Protein AF-A0A3D4VZG0-F1 (afdb_monomer)

Solvent-accessible surface area (backbone atoms only — not comparable to full-atom values): 3081 Å² total; per-residue (Å²): 132,89,79,47,93,82,36,48,58,74,69,68,73,53,54,68,65,60,56,50,36,71,76,35,60,66,57,49,54,49,53,54,49,52,55,50,49,48,54,61,47,42,76,76,63,60,82,80,125

Secondary structure (DSSP, 8-state):
----TT-TTTTT---HHHHHHHH-HHHHHHHHHHHHHHHHHHHHH----

pLDDT: mean 79.57, std 12.88, range [49.31, 95.19]

Mean predicted aligned error: 9.18 Å

Sequence (49 aa):
WHMGGFDDAAKGG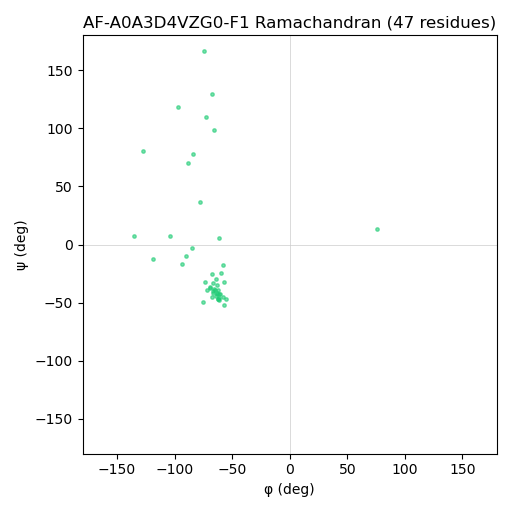CFAISEAYDKYPLAVKLHIADLKATYLMEHRTSAVR

Structure (mmCIF, N/CA/C/O backbone):
data_AF-A0A3D4VZG0-F1
#
_entry.id   AF-A0A3D4VZG0-F1
#
loop_
_atom_site.group_PDB
_atom_site.id
_atom_site.type_symbol
_atom_site.label_atom_id
_atom_site.label_alt_id
_atom_site.label_comp_id
_atom_site.label_asym_id
_atom_site.label_entity_id
_atom_site.label_seq_id
_atom_site.pdbx_PDB_ins_code
_atom_site.Cartn_x
_atom_site.Cartn_y
_atom_site.Cartn_z
_atom_site.occupancy
_atom_site.B_iso_or_equiv
_atom_site.auth_seq_id
_atom_site.auth_comp_id
_atom_site.auth_asym_id
_atom_site.auth_atom_id
_atom_site.pdbx_PDB_model_num
ATOM 1 N N . TRP A 1 1 ? 7.964 -4.073 11.926 1.00 51.78 1 TRP A N 1
ATOM 2 C CA . TRP A 1 1 ? 8.630 -4.171 10.616 1.00 51.78 1 TRP A CA 1
ATOM 3 C C . TRP A 1 1 ? 9.652 -3.048 10.544 1.00 51.78 1 TRP A C 1
ATOM 5 O O . TRP A 1 1 ? 9.281 -1.905 10.765 1.00 51.78 1 TRP A O 1
ATOM 15 N N . HIS A 1 2 ? 10.936 -3.372 10.381 1.00 63.84 2 HIS A N 1
ATOM 16 C CA . HIS A 1 2 ? 12.041 -2.404 10.355 1.00 63.84 2 HIS A CA 1
ATOM 17 C C . HIS A 1 2 ? 12.254 -1.910 8.910 1.00 63.84 2 HIS A C 1
ATOM 19 O O . HIS A 1 2 ? 13.234 -2.264 8.268 1.00 63.84 2 HIS A O 1
ATOM 25 N N . MET A 1 3 ? 11.320 -1.120 8.375 1.00 65.50 3 MET A N 1
ATOM 26 C CA . MET A 1 3 ? 11.569 -0.367 7.136 1.00 65.50 3 MET A CA 1
ATOM 27 C C . MET A 1 3 ? 12.284 0.928 7.537 1.00 65.50 3 MET A C 1
ATOM 29 O O . MET A 1 3 ? 11.658 1.962 7.754 1.00 65.50 3 MET A O 1
ATOM 33 N N . GLY A 1 4 ? 13.587 0.825 7.815 1.00 65.19 4 GLY A N 1
ATOM 34 C CA . GLY A 1 4 ? 14.420 1.964 8.211 1.00 65.19 4 GLY A CA 1
ATOM 35 C C . GLY A 1 4 ? 14.742 2.874 7.023 1.00 65.19 4 GLY A C 1
ATOM 36 O O . GLY A 1 4 ? 14.599 2.469 5.877 1.00 65.19 4 GLY A O 1
ATOM 37 N N . GLY A 1 5 ? 15.253 4.082 7.282 1.00 63.56 5 GLY A N 1
ATOM 38 C CA . GLY A 1 5 ? 15.540 5.108 6.261 1.00 63.56 5 GLY A CA 1
ATOM 39 C C . GLY A 1 5 ? 16.573 4.753 5.176 1.00 63.56 5 GLY A C 1
ATOM 40 O O . GLY A 1 5 ? 16.925 5.616 4.378 1.00 63.56 5 GLY A O 1
ATOM 41 N N . PHE A 1 6 ? 17.069 3.512 5.130 1.00 68.50 6 PHE A N 1
ATOM 42 C CA . PHE A 1 6 ? 17.868 2.972 4.026 1.00 68.50 6 PHE A CA 1
ATOM 43 C C . PHE A 1 6 ? 17.034 2.229 2.980 1.00 68.50 6 PHE A C 1
ATOM 45 O O . PHE A 1 6 ? 17.533 2.041 1.876 1.00 68.50 6 PHE A O 1
ATOM 52 N N . ASP A 1 7 ? 15.803 1.847 3.314 1.00 75.75 7 ASP A N 1
ATOM 53 C CA . ASP A 1 7 ? 14.896 1.130 2.430 1.00 75.75 7 ASP A CA 1
ATOM 54 C C 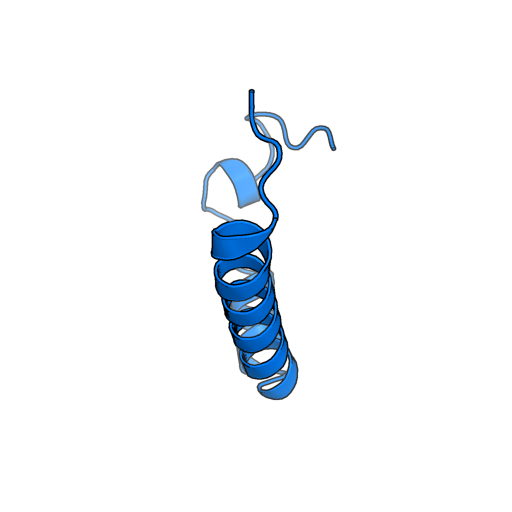. ASP A 1 7 ? 14.447 2.011 1.250 1.00 75.75 7 ASP A C 1
ATOM 56 O O . ASP A 1 7 ? 14.016 3.153 1.430 1.00 75.75 7 ASP A O 1
ATOM 60 N N . ASP A 1 8 ? 14.560 1.486 0.030 1.00 72.75 8 ASP A N 1
ATOM 61 C CA . ASP A 1 8 ? 14.245 2.236 -1.190 1.00 72.75 8 ASP A CA 1
ATOM 62 C C . ASP A 1 8 ? 12.749 2.548 -1.308 1.00 72.75 8 ASP A C 1
ATOM 64 O O . ASP A 1 8 ? 12.379 3.556 -1.914 1.00 72.75 8 ASP A O 1
ATOM 68 N N . ALA A 1 9 ? 11.877 1.746 -0.686 1.00 72.50 9 ALA A N 1
ATOM 69 C CA . ALA A 1 9 ? 10.461 2.080 -0.588 1.00 72.50 9 ALA A CA 1
ATOM 70 C C . ALA A 1 9 ? 10.234 3.236 0.395 1.00 72.50 9 ALA A C 1
ATOM 72 O O . ALA A 1 9 ? 9.481 4.155 0.078 1.00 72.50 9 ALA A O 1
ATOM 73 N N . ALA A 1 10 ? 10.953 3.272 1.521 1.00 75.38 10 ALA A N 1
ATOM 74 C CA . ALA A 1 10 ? 10.921 4.399 2.459 1.00 75.38 10 ALA A CA 1
ATOM 75 C C . ALA A 1 10 ? 11.469 5.710 1.853 1.00 75.38 10 ALA A C 1
ATOM 77 O O . ALA A 1 10 ? 11.017 6.792 2.224 1.00 75.38 10 ALA A O 1
ATOM 78 N N . LYS A 1 11 ? 12.408 5.629 0.899 1.00 81.50 11 LYS A N 1
ATOM 79 C CA . LYS A 1 11 ? 12.934 6.785 0.141 1.00 81.50 11 LYS A CA 1
ATOM 80 C C . LYS A 1 11 ? 12.085 7.180 -1.076 1.00 81.50 11 LYS A C 1
ATOM 82 O O . LYS A 1 11 ? 12.418 8.154 -1.746 1.00 81.50 11 LYS A O 1
ATOM 87 N N . GLY A 1 12 ? 11.020 6.437 -1.379 1.00 74.31 12 GLY A N 1
ATOM 88 C CA . GLY A 1 12 ? 10.150 6.688 -2.534 1.00 74.31 12 GLY A CA 1
ATOM 89 C C . GLY A 1 12 ? 10.733 6.269 -3.890 1.00 74.31 12 GLY A C 1
ATOM 90 O O . GLY A 1 12 ? 10.194 6.658 -4.921 1.00 74.31 12 GLY A O 1
ATOM 91 N N . GLY A 1 13 ? 11.819 5.488 -3.907 1.00 78.56 13 GLY A N 1
ATOM 92 C CA . GLY A 1 13 ? 12.441 4.957 -5.126 1.00 78.56 13 GLY A CA 1
ATOM 93 C C .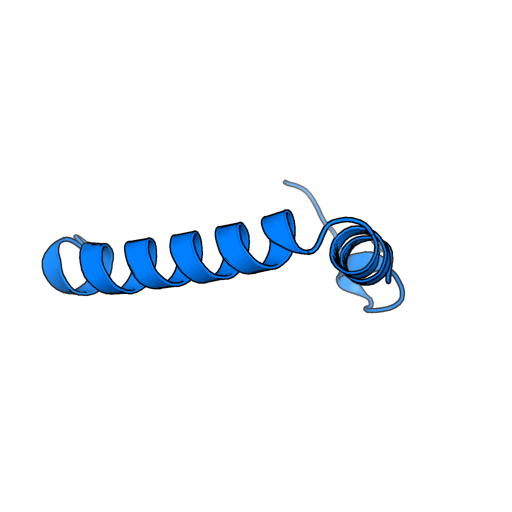 GLY A 1 13 ? 11.896 3.597 -5.577 1.00 78.56 13 GLY A C 1
ATOM 94 O O . GLY A 1 13 ? 12.215 3.147 -6.675 1.00 78.56 13 GLY A O 1
ATOM 95 N N . CYS A 1 14 ? 11.087 2.926 -4.752 1.00 79.00 14 CYS A N 1
ATOM 96 C CA . CYS A 1 14 ? 10.534 1.610 -5.068 1.00 79.00 14 CYS A CA 1
ATOM 97 C C . CYS A 1 14 ? 9.113 1.712 -5.640 1.00 79.00 14 CYS A C 1
ATOM 99 O O . CYS A 1 14 ? 8.182 2.124 -4.949 1.00 79.00 14 CYS A O 1
ATOM 101 N N . PHE A 1 15 ? 8.942 1.259 -6.884 1.00 83.81 15 PHE A N 1
ATOM 102 C CA . PHE A 1 15 ? 7.655 1.225 -7.593 1.00 83.81 15 PHE A CA 1
ATOM 103 C C . PHE A 1 15 ? 7.044 -0.178 -7.679 1.00 83.81 15 PHE A C 1
ATOM 105 O O . PHE A 1 15 ? 6.016 -0.360 -8.324 1.00 83.81 15 PHE A O 1
ATOM 112 N N . ALA A 1 16 ? 7.632 -1.168 -6.999 1.00 85.12 16 ALA A N 1
ATOM 113 C CA . ALA A 1 16 ? 7.214 -2.568 -7.091 1.00 85.12 16 ALA A CA 1
ATOM 114 C C . ALA A 1 16 ? 5.729 -2.785 -6.733 1.00 85.12 16 ALA A C 1
ATOM 116 O O . ALA A 1 16 ? 5.070 -3.647 -7.311 1.00 85.12 16 ALA A O 1
ATOM 117 N N . ILE A 1 17 ? 5.176 -1.988 -5.809 1.00 83.06 17 ILE A N 1
ATOM 118 C CA . ILE A 1 17 ? 3.739 -2.017 -5.490 1.00 83.06 17 ILE A CA 1
ATOM 119 C C . ILE A 1 17 ? 2.896 -1.508 -6.661 1.00 83.06 17 ILE A C 1
ATOM 121 O O . ILE A 1 17 ? 1.900 -2.141 -7.004 1.00 83.06 17 ILE A O 1
ATOM 125 N N . SER A 1 18 ? 3.292 -0.397 -7.285 1.00 85.62 18 SER A N 1
ATOM 126 C CA . SER A 1 18 ? 2.583 0.160 -8.439 1.00 85.62 18 SER A CA 1
ATOM 127 C C . SER A 1 18 ? 2.578 -0.833 -9.601 1.00 85.62 18 SER A C 1
ATOM 129 O O . SER A 1 18 ? 1.522 -1.130 -10.148 1.00 85.62 18 SER A O 1
ATOM 131 N N . GLU A 1 19 ? 3.728 -1.444 -9.896 1.00 89.81 19 GLU A N 1
ATOM 132 C CA . GLU A 1 19 ? 3.845 -2.471 -10.938 1.00 89.81 19 GLU A CA 1
ATOM 133 C C . GLU A 1 19 ? 2.997 -3.719 -10.630 1.00 89.81 19 GLU A C 1
ATOM 135 O O . GLU A 1 19 ? 2.364 -4.298 -11.518 1.00 89.81 19 GLU A O 1
ATOM 140 N N . ALA A 1 20 ? 2.933 -4.139 -9.361 1.00 86.75 20 ALA A N 1
ATOM 141 C CA . ALA A 1 20 ? 2.073 -5.244 -8.946 1.00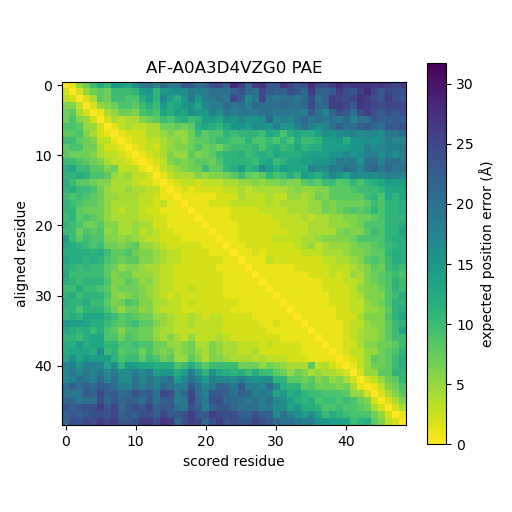 86.75 20 ALA A CA 1
ATOM 142 C C . ALA A 1 20 ? 0.582 -4.906 -9.115 1.00 86.75 20 ALA A C 1
ATOM 144 O O . ALA A 1 20 ? -0.205 -5.759 -9.529 1.00 86.75 20 ALA A O 1
ATOM 145 N N . TYR A 1 21 ? 0.188 -3.669 -8.824 1.00 91.06 21 TYR A N 1
ATOM 146 C CA . TYR A 1 21 ? -1.178 -3.185 -8.998 1.00 91.06 21 TYR A CA 1
ATOM 147 C C . TYR A 1 21 ? -1.594 -3.053 -10.463 1.00 91.06 21 TYR A C 1
ATOM 149 O O . TYR A 1 21 ? -2.726 -3.424 -10.787 1.00 91.06 21 TYR A O 1
ATOM 157 N N . ASP A 1 22 ? -0.683 -2.648 -11.346 1.00 91.00 22 ASP A N 1
ATOM 158 C CA . ASP A 1 22 ? -0.916 -2.663 -12.793 1.00 91.00 22 ASP A CA 1
ATOM 159 C C . ASP A 1 22 ? -1.177 -4.087 -13.302 1.00 91.00 22 ASP A C 1
ATOM 161 O O . ASP A 1 22 ?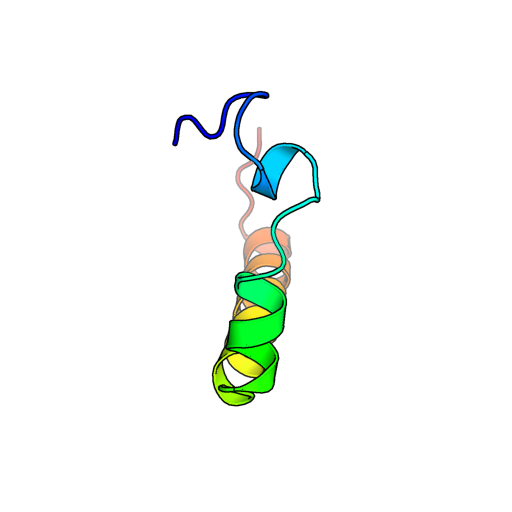 -2.097 -4.326 -14.088 1.00 91.00 22 ASP A O 1
ATOM 165 N N . LYS A 1 23 ? -0.404 -5.065 -12.812 1.00 94.88 23 LYS A N 1
ATOM 166 C CA . LYS A 1 23 ? -0.553 -6.472 -13.210 1.00 94.88 23 LYS A CA 1
ATOM 167 C C . LYS A 1 23 ? -1.793 -7.143 -12.617 1.00 94.88 23 LYS A C 1
ATOM 169 O O . LYS A 1 23 ? -2.373 -8.029 -13.247 1.00 94.88 23 LYS A O 1
ATOM 174 N N . TYR A 1 24 ? -2.204 -6.747 -11.414 1.00 90.75 24 TYR A N 1
ATOM 175 C CA . TYR A 1 24 ? -3.297 -7.383 -10.680 1.00 90.75 24 TYR A CA 1
ATOM 176 C C . TYR A 1 24 ? -4.355 -6.357 -10.237 1.00 90.75 24 TYR A C 1
ATOM 178 O O . TYR A 1 24 ? -4.432 -6.011 -9.056 1.00 90.75 24 TYR A O 1
ATOM 186 N N . PRO A 1 25 ? -5.272 -5.939 -11.131 1.00 90.81 25 PRO A N 1
ATOM 187 C CA . PRO A 1 25 ? -6.291 -4.929 -10.819 1.00 90.81 25 PRO A CA 1
ATOM 188 C C . PRO A 1 25 ? -7.232 -5.305 -9.662 1.00 90.81 25 PRO A C 1
ATOM 190 O O . PRO A 1 25 ? -7.824 -4.437 -9.019 1.00 90.81 25 PRO A O 1
ATOM 193 N N . LEU A 1 26 ? -7.398 -6.604 -9.384 1.00 92.69 26 LEU A N 1
ATOM 194 C CA . LEU A 1 26 ? -8.161 -7.079 -8.226 1.00 92.69 26 LEU A CA 1
ATOM 195 C C . LEU A 1 26 ? -7.483 -6.721 -6.898 1.00 92.69 26 LEU A C 1
ATOM 197 O O . LEU A 1 26 ? -8.190 -6.433 -5.936 1.00 92.69 26 LEU A O 1
ATOM 201 N N . ALA A 1 27 ? -6.147 -6.680 -6.853 1.00 91.50 27 ALA A N 1
ATOM 202 C CA . ALA A 1 27 ? -5.402 -6.304 -5.655 1.00 91.50 27 ALA A CA 1
ATOM 203 C C . ALA A 1 27 ? -5.659 -4.837 -5.276 1.00 91.50 27 ALA A C 1
ATOM 205 O O . ALA A 1 27 ? -5.889 -4.547 -4.106 1.00 91.50 27 ALA A O 1
ATOM 206 N N . VAL A 1 28 ? -5.746 -3.932 -6.260 1.00 93.50 28 VAL A N 1
ATOM 207 C CA . VAL A 1 28 ? -6.117 -2.520 -6.034 1.00 93.50 28 VAL A CA 1
ATOM 208 C C . VAL A 1 28 ? -7.525 -2.403 -5.458 1.00 93.50 28 VAL A C 1
ATOM 210 O O . VAL A 1 28 ? -7.757 -1.686 -4.484 1.00 93.50 28 VAL A O 1
ATOM 213 N N . LYS A 1 29 ? -8.487 -3.122 -6.047 1.00 94.38 29 LYS A N 1
ATOM 214 C CA . LYS A 1 29 ? -9.883 -3.100 -5.589 1.00 94.38 29 LYS A CA 1
ATOM 215 C C . LYS A 1 29 ? -10.012 -3.636 -4.166 1.00 94.38 29 LYS A C 1
ATOM 217 O O . LYS A 1 29 ? -10.725 -3.038 -3.363 1.00 94.38 29 LYS A O 1
ATOM 222 N N . LEU A 1 30 ? -9.309 -4.726 -3.863 1.00 95.19 30 LEU A N 1
ATOM 223 C CA . LEU A 1 30 ? -9.255 -5.300 -2.525 1.00 95.19 30 LEU A CA 1
ATOM 224 C C . LEU A 1 30 ? -8.625 -4.321 -1.528 1.00 95.19 30 LEU A C 1
ATOM 226 O O . LEU A 1 30 ? -9.215 -4.081 -0.483 1.00 95.19 30 LEU A O 1
ATOM 230 N N . HIS A 1 31 ? -7.496 -3.699 -1.876 1.00 93.75 31 HIS A N 1
ATOM 231 C CA . HIS A 1 31 ? -6.822 -2.717 -1.025 1.00 93.75 31 HIS A CA 1
ATOM 232 C C . HIS A 1 31 ? -7.738 -1.534 -0.668 1.00 93.75 31 HIS A C 1
ATOM 234 O O . HIS A 1 31 ? -7.855 -1.158 0.494 1.00 93.75 31 HIS A O 1
ATOM 240 N N . ILE A 1 32 ? -8.467 -0.985 -1.645 1.00 94.12 32 ILE A N 1
ATOM 241 C CA . ILE A 1 32 ? -9.428 0.101 -1.399 1.00 94.12 32 ILE A CA 1
ATOM 242 C C . ILE A 1 32 ? -10.607 -0.374 -0.537 1.00 94.12 32 ILE A C 1
ATOM 244 O O . ILE A 1 32 ? -11.089 0.378 0.312 1.00 94.12 32 ILE A O 1
ATOM 248 N N . ALA A 1 33 ? -11.111 -1.590 -0.765 1.00 94.38 33 ALA A N 1
ATOM 249 C CA . ALA A 1 33 ? -12.195 -2.152 0.036 1.00 94.38 33 ALA A CA 1
ATOM 250 C C . ALA A 1 33 ? -11.777 -2.337 1.502 1.00 94.38 33 ALA A C 1
ATOM 252 O O . ALA A 1 33 ? -12.548 -1.988 2.392 1.00 94.38 33 ALA A O 1
ATOM 253 N N . ASP A 1 34 ? -10.554 -2.807 1.738 1.00 91.62 34 ASP A N 1
ATOM 254 C CA . ASP A 1 34 ? -9.977 -3.000 3.069 1.00 91.62 34 ASP A CA 1
ATOM 255 C C . ASP A 1 34 ? -9.817 -1.671 3.829 1.00 91.62 34 ASP A C 1
ATOM 257 O O . ASP A 1 34 ? -10.265 -1.539 4.971 1.00 91.62 34 ASP A O 1
ATOM 261 N N . LEU A 1 35 ? -9.311 -0.628 3.156 1.00 92.75 35 LEU A N 1
ATOM 262 C CA . LEU A 1 35 ? -9.230 0.725 3.724 1.00 92.75 35 LEU A CA 1
ATOM 263 C C . LEU A 1 35 ? -10.611 1.285 4.088 1.00 92.75 35 LEU A C 1
ATOM 265 O O . LEU A 1 35 ? -10.791 1.871 5.156 1.00 92.75 35 LEU A O 1
ATOM 269 N N . LYS A 1 36 ? -11.610 1.095 3.218 1.00 90.94 36 LYS A N 1
ATOM 270 C CA . LYS A 1 36 ? -12.989 1.533 3.481 1.00 90.94 36 LYS A CA 1
ATOM 271 C C . LYS A 1 36 ? -13.620 0.762 4.634 1.00 90.94 36 LYS A C 1
ATOM 273 O O . LYS A 1 36 ? -14.303 1.369 5.453 1.00 90.94 36 LYS A O 1
ATOM 278 N N . ALA A 1 37 ? -13.407 -0.550 4.697 1.00 89.44 37 ALA A N 1
ATOM 279 C CA . ALA A 1 37 ? -13.891 -1.379 5.791 1.00 89.44 37 ALA A CA 1
ATOM 280 C C . ALA A 1 37 ? -13.280 -0.919 7.117 1.00 89.44 37 ALA A C 1
ATOM 282 O O . ALA A 1 37 ? -14.023 -0.667 8.061 1.00 89.44 37 ALA A O 1
ATOM 283 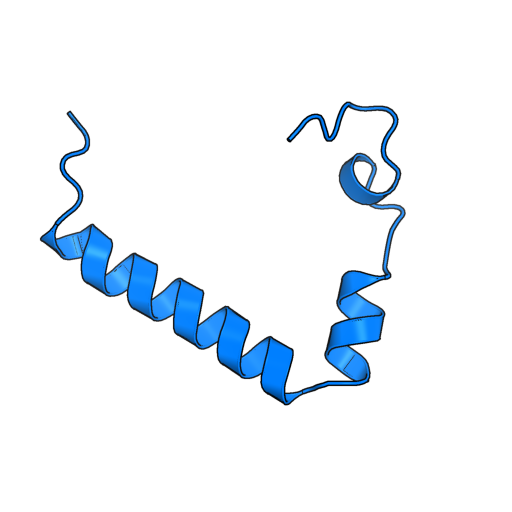N N . THR A 1 38 ? -11.963 -0.703 7.156 1.00 86.62 38 THR A N 1
ATOM 284 C CA . THR A 1 38 ? -11.261 -0.170 8.330 1.00 86.62 38 THR A CA 1
ATOM 285 C C . THR A 1 38 ? -11.831 1.179 8.744 1.00 86.62 38 THR A C 1
ATOM 287 O O . THR A 1 38 ? -12.275 1.316 9.877 1.00 86.62 38 THR A O 1
ATOM 290 N N . TYR A 1 39 ? -11.946 2.140 7.822 1.00 84.69 39 TYR A N 1
ATOM 291 C CA . TYR A 1 39 ? -12.532 3.450 8.117 1.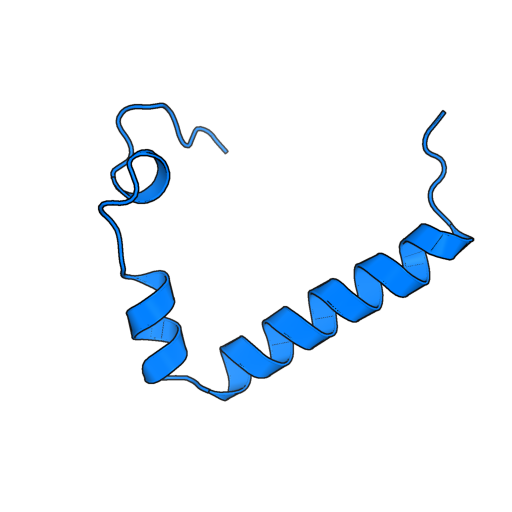00 84.69 39 TYR A CA 1
ATOM 292 C C . TYR A 1 39 ? -13.945 3.342 8.714 1.00 84.69 39 TYR A C 1
ATOM 294 O O . TYR A 1 39 ? -14.246 3.982 9.718 1.00 84.69 39 TYR A O 1
ATOM 302 N N . LEU A 1 40 ? -14.816 2.517 8.126 1.00 84.06 40 LEU A N 1
ATOM 303 C CA . LEU A 1 40 ? -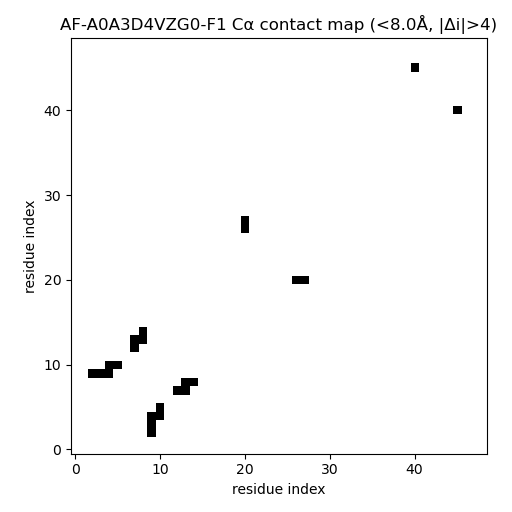16.198 2.356 8.589 1.00 84.06 40 LEU A CA 1
ATOM 304 C C . LEU A 1 40 ? -16.296 1.639 9.942 1.00 84.06 40 LEU A C 1
ATOM 306 O O . LEU A 1 40 ? -17.154 1.990 10.755 1.00 84.06 40 LEU A O 1
ATOM 310 N N . MET A 1 41 ? -15.443 0.641 10.175 1.00 76.88 41 MET A N 1
ATOM 311 C CA . MET A 1 41 ? -15.418 -0.133 11.415 1.00 76.88 41 MET A CA 1
ATOM 312 C C . MET A 1 41 ? -14.783 0.679 12.542 1.00 76.88 41 MET A C 1
ATOM 314 O O . MET A 1 41 ? -15.399 0.859 13.590 1.00 76.88 41 MET A O 1
ATOM 318 N N . GLU A 1 42 ? -13.616 1.276 12.311 1.00 72.50 42 GLU A N 1
ATOM 319 C CA . GLU A 1 42 ? -12.941 2.127 13.289 1.00 72.50 42 GLU A CA 1
ATOM 320 C C . GLU A 1 42 ? -13.759 3.371 13.626 1.00 72.50 42 GLU A C 1
ATOM 322 O O . GLU A 1 42 ? -13.815 3.741 14.794 1.00 72.50 42 GLU A O 1
ATOM 327 N N . HIS A 1 43 ? -14.496 3.965 12.683 1.00 64.62 43 HIS A N 1
ATOM 328 C CA . HIS A 1 43 ? -15.398 5.084 12.985 1.00 64.62 43 HIS A CA 1
ATOM 329 C C . HIS A 1 43 ? -16.472 4.739 14.041 1.00 64.62 43 HIS A C 1
ATOM 331 O O . HIS A 1 43 ? -17.052 5.639 14.646 1.00 64.62 43 HIS A O 1
ATOM 337 N N . ARG A 1 44 ? -16.730 3.448 14.300 1.00 58.53 44 ARG A N 1
ATOM 338 C CA . ARG A 1 44 ? -17.706 2.977 15.296 1.00 58.53 44 ARG A CA 1
ATOM 339 C C . ARG A 1 44 ? -17.115 2.141 16.435 1.00 58.53 44 ARG A C 1
ATOM 341 O O . ARG A 1 44 ? -17.818 1.913 17.415 1.00 58.53 44 ARG A O 1
ATOM 348 N N . THR A 1 45 ? -15.866 1.683 16.330 1.00 60.66 45 THR A N 1
ATOM 349 C CA . THR A 1 45 ? -15.238 0.786 17.321 1.00 60.66 45 THR A CA 1
ATOM 350 C C . THR A 1 45 ? -13.808 1.167 17.703 1.00 60.66 45 THR A C 1
ATOM 352 O O . THR A 1 45 ? -13.154 0.393 18.401 1.00 60.66 45 THR A O 1
ATOM 355 N N . SER A 1 46 ? -13.285 2.315 17.261 1.00 62.69 46 SER A N 1
ATOM 356 C CA . SER A 1 46 ? -11.950 2.766 17.668 1.00 62.69 46 SER A CA 1
ATOM 357 C C . SER A 1 46 ? -11.935 3.077 19.169 1.00 62.69 46 SER A C 1
ATOM 359 O O . SER A 1 46 ? -12.339 4.140 19.625 1.00 62.69 46 SER A O 1
ATOM 361 N N . ALA A 1 47 ? -11.445 2.123 19.962 1.00 63.31 47 ALA A N 1
ATOM 362 C CA . ALA A 1 47 ? -11.164 2.276 21.389 1.00 63.31 47 ALA A CA 1
ATOM 363 C C . ALA A 1 47 ? -9.842 3.032 21.623 1.00 63.31 47 ALA A C 1
ATOM 365 O O . ALA A 1 47 ? -9.068 2.681 22.516 1.00 63.31 47 ALA A O 1
ATOM 366 N N . VAL A 1 48 ? -9.545 4.029 20.784 1.00 60.25 48 VAL A N 1
ATOM 367 C CA . VAL A 1 48 ? -8.371 4.881 20.972 1.00 60.25 4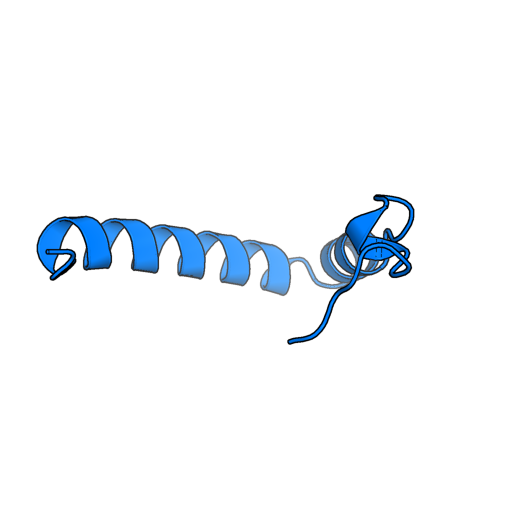8 VAL A CA 1
ATOM 368 C C . VAL A 1 48 ? -8.676 5.798 22.153 1.00 60.25 48 VAL A C 1
ATOM 370 O O . VAL A 1 48 ? -9.568 6.642 22.083 1.00 60.25 48 VAL A O 1
ATOM 373 N N . ARG A 1 49 ? -7.980 5.539 23.259 1.00 49.31 49 ARG A N 1
ATOM 374 C CA . ARG A 1 49 ? -7.970 6.345 24.480 1.00 49.31 49 ARG A CA 1
ATOM 375 C C . ARG A 1 49 ? -6.968 7.483 24.358 1.00 49.31 49 ARG A C 1
ATOM 377 O O . ARG A 1 49 ? -5.911 7.248 23.731 1.00 49.31 49 ARG A O 1
#

Foldseek 3Di:
DCPDPVHCVVVVNDCPVVVVCVVPVVVVVVVVVVVVVCVVCCVPDVPPD

Radius of gyration: 14.96 Å; Cα contacts (8 Å, |Δi|>4): 12; chains: 1; bounding box: 36×14×38 Å